Protein AF-A0A553EB15-F1 (afdb_monomer_lite)

Secondary structure (DSSP, 8-state):
--HHHHHHHTS--TT---TT--GGGS-TTS---SSHHHHTTTS---GGGG-TTSPP-------HHHHHHHHTT--SHHHHHHHHHHH---TTGGGHHHHHTTS--

Sequence (105 aa):
MMTLNRYKTKFNNPNYSYKLHNLQYQDLNYDNYYTSGGYDMIDDFNQRDFGNDFPIDRVNSYSLKQLQDGLKGARYWNQWKDNLKSKYNNPTEMYLDELFNNWQD

pLDDT: mean 76.75, std 15.8, range [42.25, 96.38]

Radius of gyration: 14.83 Å; chains: 1; bounding box: 31×41×30 Å

Structure (mmCIF, N/CA/C/O backbone):
data_AF-A0A553EB15-F1
#
_entry.id   AF-A0A553EB15-F1
#
loop_
_atom_site.group_PDB
_atom_site.id
_atom_site.type_symbol
_atom_site.label_atom_id
_atom_site.label_alt_id
_atom_site.label_comp_id
_atom_site.label_asym_id
_atom_site.label_entity_id
_atom_site.label_seq_id
_atom_site.pdbx_PDB_ins_code
_atom_site.Cartn_x
_atom_site.Cartn_y
_atom_site.Cartn_z
_atom_site.occupancy
_atom_site.B_iso_or_equiv
_atom_site.auth_seq_id
_atom_site.auth_comp_id
_atom_site.auth_asym_id
_atom_site.auth_atom_id
_atom_site.pdbx_PDB_model_num
ATOM 1 N N . MET A 1 1 ? -0.494 -14.777 -0.332 1.00 47.81 1 MET A N 1
ATOM 2 C CA . MET A 1 1 ? 0.709 -15.326 -0.939 1.00 47.81 1 MET A CA 1
ATOM 3 C C . MET A 1 1 ? 1.510 -14.146 -1.451 1.00 47.81 1 MET A C 1
ATOM 5 O O . MET A 1 1 ? 1.300 -13.709 -2.572 1.00 47.81 1 MET A O 1
ATOM 9 N N . MET A 1 2 ? 2.377 -13.595 -0.596 1.00 54.22 2 MET A N 1
ATOM 10 C CA . MET A 1 2 ? 3.346 -12.571 -1.006 1.00 54.22 2 MET A CA 1
ATOM 11 C C . MET A 1 2 ? 4.215 -13.090 -2.159 1.00 54.22 2 MET A C 1
ATOM 13 O O . MET A 1 2 ? 4.421 -14.304 -2.279 1.00 54.22 2 MET A O 1
ATOM 17 N N . THR A 1 3 ? 4.732 -12.176 -2.980 1.00 58.38 3 THR A N 1
ATOM 18 C CA . THR A 1 3 ? 5.325 -12.430 -4.303 1.00 58.38 3 THR A CA 1
ATOM 19 C C . THR A 1 3 ? 6.315 -13.599 -4.327 1.00 58.38 3 THR A C 1
ATOM 21 O O . THR A 1 3 ? 6.136 -14.528 -5.111 1.00 58.38 3 THR A O 1
ATOM 24 N N . LEU A 1 4 ? 7.287 -13.650 -3.407 1.00 61.88 4 LEU A N 1
ATOM 25 C CA . LEU A 1 4 ? 8.263 -14.751 -3.342 1.00 61.88 4 LEU A CA 1
ATOM 26 C C . LEU A 1 4 ? 7.615 -16.118 -3.071 1.00 61.88 4 LEU A C 1
ATOM 28 O O . LEU A 1 4 ? 7.962 -17.118 -3.698 1.00 61.88 4 LEU A O 1
ATOM 32 N N . ASN A 1 5 ? 6.666 -16.161 -2.134 1.00 62.31 5 ASN A N 1
ATOM 33 C CA . ASN A 1 5 ? 5.977 -17.394 -1.765 1.00 62.31 5 ASN A CA 1
ATOM 34 C C . ASN A 1 5 ? 5.107 -17.885 -2.933 1.00 62.31 5 ASN A C 1
ATOM 36 O O . ASN A 1 5 ? 5.113 -19.066 -3.251 1.00 62.31 5 ASN A O 1
ATOM 40 N N . ARG A 1 6 ? 4.448 -16.968 -3.656 1.00 59.34 6 ARG A N 1
ATOM 41 C CA . ARG A 1 6 ? 3.667 -17.288 -4.860 1.00 59.34 6 ARG A CA 1
ATOM 42 C C . ARG A 1 6 ? 4.518 -17.964 -5.939 1.00 59.34 6 ARG A C 1
ATOM 44 O O . ARG A 1 6 ? 4.081 -18.973 -6.490 1.00 59.34 6 ARG A O 1
ATOM 51 N N . TYR A 1 7 ? 5.722 -17.461 -6.213 1.00 65.56 7 TYR A N 1
ATOM 52 C CA . TYR A 1 7 ? 6.626 -18.088 -7.185 1.00 65.56 7 TYR A CA 1
ATOM 53 C C . TYR A 1 7 ? 7.071 -19.489 -6.770 1.00 65.56 7 TYR A C 1
ATOM 55 O O . TYR A 1 7 ? 7.063 -20.408 -7.591 1.00 65.56 7 TYR A O 1
ATOM 63 N N . LYS A 1 8 ? 7.374 -19.678 -5.485 1.00 71.75 8 LYS A N 1
ATOM 64 C CA . LYS A 1 8 ? 7.817 -20.977 -4.975 1.00 71.75 8 LYS A CA 1
ATOM 65 C C . LYS A 1 8 ? 6.704 -22.020 -4.934 1.00 71.75 8 LYS A C 1
ATOM 67 O O . LYS A 1 8 ? 6.964 -23.177 -5.242 1.00 71.75 8 LYS A O 1
ATOM 72 N N . THR A 1 9 ? 5.473 -21.629 -4.606 1.00 64.56 9 THR A N 1
ATOM 73 C CA . THR A 1 9 ? 4.397 -22.592 -4.322 1.00 64.56 9 THR A CA 1
ATOM 74 C C . THR A 1 9 ? 3.331 -22.700 -5.411 1.00 64.56 9 THR A C 1
ATOM 76 O O . THR A 1 9 ? 2.831 -23.792 -5.641 1.00 64.56 9 THR A O 1
ATOM 79 N N . LYS A 1 10 ? 2.930 -21.596 -6.065 1.00 63.69 10 LYS A N 1
ATOM 80 C CA . LYS A 1 10 ? 1.864 -21.608 -7.091 1.00 63.69 10 LYS A CA 1
ATOM 81 C C . LYS A 1 10 ? 2.421 -22.028 -8.447 1.00 63.69 10 LYS A C 1
ATOM 83 O O . LYS A 1 10 ? 1.765 -22.759 -9.175 1.00 63.69 10 LYS A O 1
ATOM 88 N N . PHE A 1 11 ? 3.635 -21.582 -8.760 1.00 75.00 11 PHE A N 1
ATOM 89 C CA . PHE A 1 11 ? 4.331 -21.924 -10.004 1.00 75.00 11 PHE A CA 1
ATOM 90 C C . PHE A 1 11 ? 5.343 -23.065 -9.831 1.00 75.00 11 PHE A C 1
ATOM 92 O O . PHE A 1 11 ? 6.093 -23.362 -10.754 1.00 75.00 11 PHE A O 1
ATOM 99 N N . ASN A 1 12 ? 5.357 -23.698 -8.650 1.00 79.38 12 ASN A N 1
ATOM 100 C CA . ASN A 1 12 ? 6.195 -24.846 -8.302 1.00 79.38 12 ASN A CA 1
ATOM 101 C C . ASN A 1 12 ? 7.683 -24.666 -8.661 1.00 79.38 12 ASN A C 1
ATOM 103 O O . ASN A 1 12 ? 8.341 -25.597 -9.121 1.00 79.38 12 ASN A O 1
ATOM 107 N N . ASN A 1 13 ? 8.208 -23.451 -8.467 1.00 77.44 13 ASN A N 1
ATOM 108 C CA . ASN A 1 13 ? 9.606 -23.122 -8.719 1.00 77.44 13 ASN A CA 1
ATOM 109 C C . ASN A 1 13 ? 10.334 -22.863 -7.386 1.00 77.44 13 ASN A C 1
ATOM 111 O O . ASN A 1 13 ? 10.516 -21.706 -6.994 1.00 77.44 13 ASN A O 1
ATOM 115 N N . PRO A 1 14 ? 10.743 -23.917 -6.655 1.00 76.50 14 PRO A N 1
ATOM 116 C CA . PRO A 1 14 ? 11.337 -23.781 -5.322 1.00 76.50 14 PRO A CA 1
ATOM 117 C C . PRO A 1 14 ? 12.655 -22.991 -5.328 1.00 76.50 14 PRO A C 1
ATOM 119 O O . PRO A 1 14 ? 12.98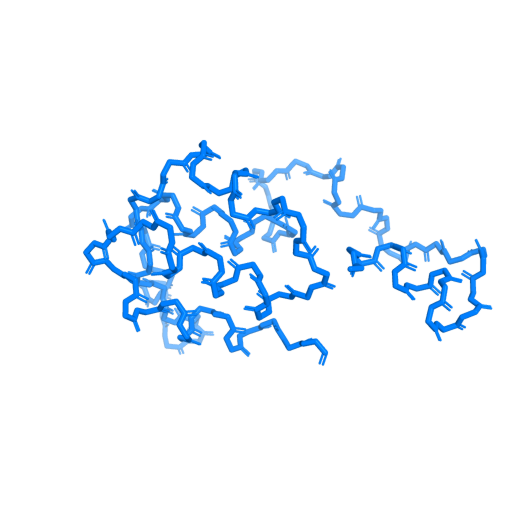8 -22.342 -4.334 1.00 76.50 14 PRO A O 1
ATOM 122 N N . ASN A 1 15 ? 13.349 -22.979 -6.470 1.00 78.00 15 ASN A N 1
ATOM 123 C CA . ASN A 1 15 ? 14.621 -22.289 -6.681 1.00 78.00 15 ASN A CA 1
ATOM 124 C C . ASN A 1 15 ? 14.448 -20.904 -7.322 1.00 78.00 15 ASN A C 1
ATOM 126 O O . ASN A 1 15 ? 15.418 -20.341 -7.828 1.00 78.00 15 ASN A O 1
ATOM 130 N N . TYR A 1 16 ? 13.227 -20.355 -7.327 1.00 70.94 16 TYR A N 1
ATOM 131 C CA . TYR A 1 16 ? 12.975 -19.035 -7.890 1.00 70.94 16 TYR A CA 1
ATOM 132 C C . TYR A 1 16 ? 13.905 -17.988 -7.263 1.00 70.94 16 TYR A C 1
ATOM 134 O O . TYR A 1 16 ? 13.910 -17.775 -6.046 1.00 70.94 16 TYR A O 1
ATOM 142 N N . SER A 1 17 ? 14.663 -17.333 -8.136 1.00 68.56 17 SER A N 1
ATOM 143 C CA . SER A 1 17 ? 15.572 -16.235 -7.845 1.00 68.56 17 SER A CA 1
ATOM 144 C C . SER A 1 17 ? 15.191 -15.057 -8.735 1.00 68.56 17 SER A C 1
ATOM 146 O O . SER A 1 17 ? 14.856 -15.235 -9.908 1.00 68.56 17 SER A O 1
ATOM 148 N N . TYR A 1 18 ? 15.202 -13.852 -8.175 1.00 63.56 18 TYR A N 1
ATOM 149 C CA . TYR A 1 18 ? 14.843 -12.649 -8.915 1.00 63.56 18 TYR A CA 1
ATOM 150 C C . TYR A 1 18 ? 15.927 -12.295 -9.935 1.00 63.56 18 TYR A C 1
ATOM 152 O O . TYR A 1 18 ? 17.108 -12.214 -9.601 1.00 63.56 18 TYR A O 1
ATOM 160 N N . LYS A 1 19 ? 15.506 -12.022 -11.173 1.00 63.00 19 LYS A N 1
ATOM 161 C CA . LYS A 1 19 ? 16.394 -11.731 -12.310 1.00 63.00 19 LYS A CA 1
ATOM 162 C C . LYS A 1 19 ? 17.234 -10.453 -12.130 1.00 63.00 19 LYS A C 1
ATOM 164 O O . LYS A 1 19 ? 18.318 -10.370 -12.691 1.00 63.00 19 LYS A O 1
ATOM 169 N N . LEU A 1 20 ? 16.743 -9.494 -11.340 1.00 59.59 20 LEU A N 1
ATOM 170 C CA . LEU A 1 20 ? 17.369 -8.190 -11.060 1.00 59.59 20 LEU A CA 1
ATOM 171 C C . LEU A 1 20 ? 17.578 -7.954 -9.549 1.00 59.59 20 LEU A C 1
ATOM 173 O O . LEU A 1 20 ? 17.551 -6.820 -9.090 1.00 59.59 20 LEU A O 1
ATOM 177 N N . HIS A 1 21 ? 17.783 -9.033 -8.779 1.00 63.06 21 HIS A N 1
ATOM 178 C CA . HIS A 1 21 ? 17.845 -9.045 -7.304 1.00 63.06 21 HIS A CA 1
ATOM 179 C C . HIS A 1 21 ? 16.479 -8.904 -6.615 1.00 63.06 21 HIS A C 1
ATOM 181 O O . HIS A 1 21 ? 15.468 -8.570 -7.231 1.00 63.06 21 HIS A O 1
ATOM 187 N N . ASN A 1 22 ? 16.418 -9.265 -5.327 1.00 57.00 22 ASN A N 1
ATOM 188 C CA . ASN A 1 22 ? 15.199 -9.094 -4.544 1.00 57.00 22 ASN A CA 1
ATOM 189 C C . ASN A 1 22 ? 15.025 -7.604 -4.239 1.00 57.00 22 ASN A C 1
ATOM 191 O O . ASN A 1 22 ? 15.706 -7.071 -3.367 1.00 57.00 22 ASN A O 1
ATOM 195 N N . LEU A 1 23 ? 14.101 -6.960 -4.948 1.00 56.50 23 LEU A N 1
ATOM 196 C CA . LEU A 1 23 ? 13.824 -5.529 -4.819 1.00 56.50 23 LEU A CA 1
ATOM 197 C C . LEU A 1 23 ? 13.318 -5.135 -3.417 1.00 56.50 23 LEU A C 1
ATOM 199 O O . LEU A 1 23 ? 13.348 -3.966 -3.071 1.00 56.50 23 LEU A O 1
ATOM 203 N N . GLN A 1 24 ? 12.947 -6.104 -2.568 1.00 50.28 24 GLN A N 1
ATOM 204 C CA . GLN A 1 24 ? 12.693 -5.880 -1.135 1.00 50.28 24 GLN A CA 1
ATOM 205 C C . GLN A 1 24 ? 13.939 -5.453 -0.335 1.00 50.28 24 GLN A C 1
ATOM 207 O O . GLN A 1 24 ? 13.799 -5.061 0.819 1.00 50.28 24 GLN A O 1
ATOM 212 N N . TYR A 1 25 ? 15.145 -5.590 -0.894 1.00 48.09 25 TYR A N 1
ATOM 213 C CA . TYR A 1 25 ? 16.412 -5.224 -0.246 1.00 48.09 25 TYR A CA 1
ATOM 214 C C . TYR A 1 25 ? 17.091 -4.006 -0.887 1.00 48.09 25 TYR A C 1
ATOM 216 O O . TYR A 1 25 ? 18.252 -3.742 -0.584 1.00 48.09 25 TYR A O 1
ATOM 224 N N . GLN A 1 26 ? 16.416 -3.304 -1.801 1.00 52.94 26 GLN A N 1
ATOM 225 C CA . GLN A 1 26 ? 16.959 -2.101 -2.428 1.00 52.94 26 GLN A CA 1
ATOM 226 C C . GLN A 1 26 ? 16.479 -0.843 -1.704 1.00 52.94 26 GLN A C 1
ATOM 228 O O . GLN A 1 26 ? 15.351 -0.788 -1.219 1.00 52.94 26 GLN A O 1
ATOM 233 N N . ASP A 1 27 ? 17.370 0.145 -1.614 1.00 47.09 27 ASP A N 1
ATOM 234 C CA . ASP A 1 27 ? 17.087 1.445 -1.011 1.00 47.09 27 ASP A CA 1
ATOM 235 C C . ASP A 1 27 ? 16.179 2.272 -1.933 1.00 47.09 27 ASP A C 1
ATOM 237 O O . ASP A 1 27 ? 16.427 2.372 -3.135 1.00 47.09 27 ASP A O 1
ATOM 241 N N . LEU A 1 28 ? 15.149 2.898 -1.364 1.00 54.06 28 LEU A N 1
ATOM 242 C CA . LEU A 1 28 ? 14.094 3.605 -2.112 1.00 54.06 28 LEU A CA 1
ATOM 243 C C . LEU A 1 28 ? 14.533 4.953 -2.694 1.00 54.06 28 LEU A C 1
ATOM 245 O O . LEU A 1 28 ? 13.795 5.575 -3.448 1.00 54.06 28 LEU A O 1
ATOM 249 N N . ASN A 1 29 ? 15.737 5.409 -2.353 1.00 50.44 29 ASN A N 1
ATOM 250 C CA . ASN A 1 29 ? 16.220 6.745 -2.696 1.00 50.44 29 ASN A CA 1
ATOM 251 C C . ASN A 1 29 ? 16.510 6.954 -4.192 1.00 50.44 29 ASN A C 1
ATOM 253 O O . ASN A 1 29 ? 16.717 8.096 -4.595 1.00 50.44 29 ASN A O 1
ATOM 257 N N . TYR A 1 30 ? 16.565 5.889 -5.000 1.00 49.47 30 TYR A N 1
ATOM 258 C CA . TYR A 1 30 ? 16.971 5.991 -6.407 1.00 49.47 30 TYR A CA 1
ATOM 259 C C . TYR A 1 30 ? 16.085 5.238 -7.402 1.00 49.47 30 TYR A C 1
ATOM 261 O O . TYR A 1 30 ? 16.225 5.494 -8.592 1.00 49.47 30 TYR A O 1
ATOM 269 N N . ASP A 1 31 ? 15.170 4.368 -6.960 1.00 48.56 31 ASP A N 1
ATOM 270 C CA . ASP A 1 31 ? 14.305 3.610 -7.867 1.00 48.56 31 ASP A CA 1
ATOM 271 C C . ASP A 1 31 ? 12.963 3.198 -7.229 1.00 48.56 31 ASP A C 1
ATOM 273 O O . ASP A 1 31 ? 12.872 2.846 -6.051 1.00 48.56 31 ASP A O 1
ATOM 277 N N . ASN A 1 32 ? 11.912 3.209 -8.053 1.00 46.44 32 ASN A N 1
ATOM 278 C CA . ASN A 1 32 ? 10.503 3.072 -7.677 1.00 46.44 32 ASN A CA 1
ATOM 279 C C . ASN A 1 32 ? 10.075 1.594 -7.511 1.00 46.44 32 ASN A C 1
ATOM 281 O O . ASN A 1 32 ? 9.289 1.072 -8.307 1.00 46.44 32 ASN A O 1
ATOM 285 N N . TYR A 1 33 ? 10.632 0.869 -6.529 1.00 47.28 33 TYR A N 1
ATOM 286 C CA . TYR A 1 33 ? 10.376 -0.573 -6.382 1.00 47.28 33 TYR A CA 1
ATOM 287 C C . TYR A 1 33 ? 9.810 -1.026 -5.026 1.00 47.28 33 TYR A C 1
ATOM 289 O O . TYR A 1 33 ? 10.215 -0.605 -3.952 1.00 47.28 33 TYR A O 1
ATOM 297 N N . TYR A 1 34 ? 8.887 -1.990 -5.132 1.00 42.25 34 TYR A N 1
ATOM 298 C CA . TYR A 1 34 ? 8.255 -2.859 -4.123 1.00 42.25 34 TYR A CA 1
ATOM 299 C C . TYR A 1 34 ? 7.496 -2.218 -2.945 1.00 42.25 34 TYR A C 1
ATOM 301 O O . TYR A 1 34 ? 6.661 -2.902 -2.353 1.00 42.25 34 TYR A O 1
ATOM 309 N N . THR A 1 35 ? 7.679 -0.938 -2.634 1.00 52.69 35 THR A N 1
ATOM 310 C CA . THR A 1 35 ? 6.904 -0.263 -1.577 1.00 52.69 35 THR A CA 1
ATOM 311 C C . THR A 1 35 ? 5.937 0.797 -2.061 1.00 52.69 35 THR A C 1
ATOM 313 O O . THR A 1 35 ? 5.149 1.199 -1.215 1.00 52.69 35 THR A O 1
ATOM 316 N N . SER A 1 36 ? 5.915 1.192 -3.344 1.00 61.41 36 SER A N 1
ATOM 317 C CA . SER A 1 36 ? 5.031 2.272 -3.825 1.00 61.41 36 SER A CA 1
ATOM 318 C C . SER A 1 36 ? 3.596 2.082 -3.344 1.00 61.41 36 SER A C 1
ATOM 320 O O . SER A 1 36 ? 3.163 2.838 -2.500 1.00 61.41 36 SER A O 1
ATOM 322 N N . GLY A 1 37 ? 2.933 0.957 -3.624 1.00 71.44 37 GLY A N 1
ATOM 323 C CA . GLY A 1 37 ? 1.546 0.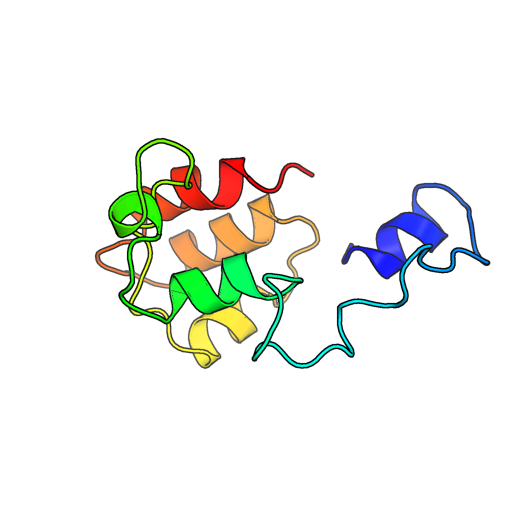774 -3.169 1.00 71.44 37 GLY A CA 1
ATOM 324 C C . GLY A 1 37 ? 1.309 0.923 -1.655 1.00 71.44 37 GLY A C 1
ATOM 325 O O . GLY A 1 37 ? 0.223 1.306 -1.256 1.00 71.44 37 GLY A O 1
ATOM 326 N N . GLY A 1 38 ? 2.289 0.638 -0.788 1.00 80.62 38 GLY A N 1
ATOM 327 C CA . GLY A 1 38 ? 2.184 0.922 0.650 1.00 80.62 38 GLY A CA 1
ATOM 328 C C . GLY A 1 38 ? 2.609 2.341 1.041 1.00 80.62 38 GLY A C 1
ATOM 329 O O . GLY A 1 38 ? 2.076 2.882 1.999 1.00 80.62 38 GLY A O 1
ATOM 330 N N . TYR A 1 39 ? 3.577 2.905 0.327 1.00 80.56 39 TYR A N 1
ATOM 331 C CA . TYR A 1 39 ? 4.147 4.235 0.520 1.00 80.56 39 TYR A CA 1
ATOM 332 C C . TYR A 1 39 ? 3.215 5.331 -0.014 1.00 80.56 39 TYR A C 1
ATOM 334 O O . TYR A 1 39 ? 2.886 6.229 0.751 1.00 80.56 39 TYR A O 1
ATOM 342 N N . ASP A 1 40 ? 2.683 5.144 -1.222 1.00 79.69 40 ASP A N 1
ATOM 343 C CA . ASP A 1 40 ? 1.601 5.894 -1.868 1.00 79.69 40 ASP A CA 1
ATOM 344 C C . ASP A 1 40 ? 0.399 6.021 -0.911 1.00 79.69 40 ASP A C 1
ATOM 346 O O . ASP A 1 40 ? -0.205 7.067 -0.761 1.00 79.69 40 ASP A O 1
ATOM 350 N N . MET A 1 41 ? 0.075 4.976 -0.134 1.00 89.81 41 MET A N 1
ATOM 351 C CA . MET A 1 41 ? -1.007 5.065 0.862 1.00 89.81 41 MET A CA 1
ATOM 352 C C . MET A 1 41 ? -0.685 5.947 2.085 1.00 89.81 41 MET A C 1
ATOM 354 O O . MET A 1 41 ? -1.602 6.286 2.839 1.00 89.81 41 MET A O 1
ATOM 358 N N . ILE A 1 42 ? 0.585 6.269 2.336 1.00 90.25 42 ILE A N 1
ATOM 359 C CA . ILE A 1 42 ? 1.058 7.051 3.490 1.00 90.25 42 ILE A CA 1
ATOM 360 C C . ILE A 1 42 ? 1.311 8.506 3.096 1.00 90.25 42 ILE A C 1
ATOM 362 O O . ILE A 1 42 ? 0.896 9.397 3.842 1.00 90.25 42 ILE A O 1
ATOM 366 N N . ASP A 1 43 ? 2.037 8.733 2.001 1.00 84.75 43 ASP A N 1
ATOM 367 C CA . ASP A 1 43 ? 2.395 10.073 1.540 1.00 84.75 43 ASP A CA 1
ATOM 368 C C . ASP A 1 43 ? 1.191 10.810 0.934 1.00 84.75 43 ASP A C 1
ATOM 370 O O . ASP A 1 43 ? 0.104 10.252 0.827 1.00 84.75 43 ASP A O 1
ATOM 374 N N . ASP A 1 44 ? 1.347 12.099 0.641 1.00 87.19 44 ASP A N 1
ATOM 375 C CA . ASP A 1 44 ? 0.318 12.949 0.038 1.00 87.19 44 ASP A CA 1
ATOM 376 C C . ASP A 1 44 ? 0.667 13.380 -1.395 1.00 87.19 44 ASP A C 1
ATOM 378 O O . ASP A 1 44 ? 0.109 14.356 -1.908 1.00 87.19 44 ASP A O 1
ATOM 382 N N . PHE A 1 45 ? 1.582 12.661 -2.051 1.00 83.50 45 PHE A N 1
ATOM 383 C CA . PHE A 1 45 ? 2.130 13.054 -3.336 1.00 83.50 45 PHE A CA 1
ATOM 384 C C . PHE A 1 45 ? 1.445 12.332 -4.498 1.00 83.50 45 PHE A C 1
ATOM 386 O O . PHE A 1 45 ? 1.603 11.136 -4.718 1.00 83.50 45 PHE A O 1
ATOM 393 N N . ASN A 1 46 ? 0.741 13.093 -5.335 1.00 83.44 46 ASN A N 1
ATOM 394 C CA . ASN A 1 46 ? 0.142 12.539 -6.539 1.00 83.44 46 ASN A CA 1
ATOM 395 C C . ASN A 1 46 ? 1.171 12.447 -7.674 1.00 83.44 46 ASN A C 1
ATOM 397 O O . ASN A 1 46 ? 1.535 13.455 -8.280 1.00 83.44 46 ASN A O 1
ATOM 401 N N . GLN A 1 47 ? 1.567 11.230 -8.052 1.00 72.44 47 GLN A N 1
ATOM 402 C CA . GLN A 1 47 ? 2.529 10.996 -9.140 1.00 72.44 47 GLN A CA 1
ATOM 403 C C . GLN A 1 47 ? 2.121 11.626 -10.485 1.00 72.44 47 GLN A C 1
ATOM 405 O O . GLN A 1 47 ? 2.989 11.952 -11.299 1.00 72.44 47 GLN A O 1
ATOM 410 N N . ARG A 1 48 ? 0.819 11.874 -10.706 1.00 77.88 48 ARG A N 1
ATOM 411 C CA . ARG A 1 48 ? 0.283 12.604 -11.870 1.00 77.88 48 ARG A CA 1
ATOM 412 C C . ARG A 1 48 ? 0.906 13.991 -12.049 1.00 77.88 48 ARG A C 1
ATOM 414 O O . ARG A 1 48 ? 0.945 14.476 -13.180 1.00 77.88 48 ARG A O 1
ATOM 421 N N . ASP A 1 49 ? 1.413 14.605 -10.984 1.00 78.00 49 ASP A N 1
ATOM 422 C CA . ASP A 1 49 ? 2.032 15.932 -11.024 1.00 78.00 49 ASP A CA 1
ATOM 423 C C . ASP A 1 49 ? 3.329 15.957 -11.857 1.00 78.00 49 ASP A C 1
ATOM 425 O O . ASP A 1 49 ? 3.728 17.014 -12.347 1.00 78.00 49 ASP A O 1
ATOM 429 N N . PHE A 1 50 ? 3.951 14.796 -12.112 1.00 72.81 50 PHE A N 1
ATOM 430 C CA . PHE A 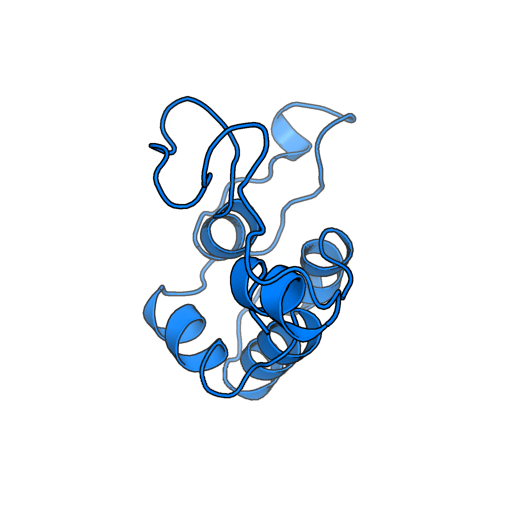1 50 ? 5.089 14.670 -13.030 1.00 72.81 50 PHE A CA 1
ATOM 431 C C . PHE A 1 50 ? 4.695 14.549 -14.514 1.00 72.81 50 PHE A C 1
ATOM 433 O O . PHE A 1 50 ? 5.559 14.669 -15.384 1.00 72.81 50 PHE A O 1
ATOM 440 N N . GLY A 1 51 ? 3.411 14.338 -14.834 1.00 65.56 51 GLY A N 1
ATOM 441 C CA . GLY A 1 51 ? 2.904 14.331 -16.208 1.00 65.56 51 GLY A CA 1
ATOM 442 C C . GLY A 1 51 ? 1.847 13.265 -16.518 1.00 65.56 51 GLY A C 1
ATOM 443 O O . GLY A 1 51 ? 1.481 12.417 -15.700 1.00 65.56 51 GLY A O 1
ATOM 444 N N . ASN A 1 52 ? 1.355 13.288 -17.760 1.00 73.88 52 ASN A N 1
ATOM 445 C CA . ASN A 1 52 ? 0.283 12.395 -18.224 1.00 73.88 52 ASN A CA 1
ATOM 446 C C . ASN A 1 52 ? 0.698 10.914 -18.332 1.00 73.88 52 ASN A C 1
ATOM 448 O O . ASN A 1 52 ? -0.169 10.039 -18.342 1.00 73.88 52 ASN A O 1
ATOM 452 N N . ASP A 1 53 ? 1.996 10.624 -18.321 1.00 70.31 53 ASP A N 1
ATOM 453 C CA . ASP A 1 53 ? 2.517 9.255 -18.419 1.00 70.31 53 ASP A CA 1
ATOM 454 C C . ASP A 1 53 ? 2.629 8.539 -17.057 1.00 70.31 53 ASP A C 1
ATOM 456 O O . ASP A 1 53 ? 2.881 7.337 -17.009 1.00 70.31 53 ASP A O 1
ATOM 460 N N . PHE A 1 54 ? 2.410 9.250 -15.946 1.00 65.19 54 PHE A N 1
ATOM 461 C CA . PHE A 1 54 ? 2.481 8.711 -14.581 1.00 65.19 54 PHE A CA 1
ATOM 462 C C . PHE A 1 54 ? 1.104 8.209 -14.097 1.00 65.19 54 PHE A C 1
ATOM 464 O O . PHE A 1 54 ? 0.083 8.553 -14.691 1.00 65.19 54 PHE A O 1
ATOM 471 N N . PRO A 1 55 ? 0.998 7.355 -13.067 1.00 69.25 55 PRO A N 1
ATOM 472 C CA . PRO A 1 55 ? -0.303 6.956 -12.528 1.00 69.25 55 PRO A CA 1
ATOM 473 C C . PRO A 1 55 ? -0.990 8.113 -11.781 1.00 69.25 55 PRO A C 1
ATOM 475 O O . PRO A 1 55 ? -0.348 9.067 -11.350 1.00 69.25 55 PRO A O 1
ATOM 478 N N . ILE A 1 56 ? -2.321 8.040 -11.653 1.00 74.62 56 ILE A N 1
ATOM 479 C CA . ILE A 1 56 ? -3.057 8.897 -10.714 1.00 74.62 56 ILE A CA 1
ATOM 480 C C . ILE A 1 56 ? -2.907 8.264 -9.336 1.00 74.62 56 ILE A C 1
ATOM 482 O O . ILE A 1 56 ? -3.354 7.134 -9.146 1.00 74.62 56 ILE A O 1
ATOM 486 N N . ASP A 1 57 ? -2.301 8.998 -8.411 1.00 80.75 57 ASP A N 1
ATOM 487 C CA . ASP A 1 57 ? -2.099 8.565 -7.037 1.00 80.75 57 ASP A CA 1
ATOM 488 C C . ASP A 1 57 ? -2.812 9.523 -6.081 1.00 80.75 57 ASP A C 1
ATOM 490 O O . ASP A 1 57 ? -2.527 10.718 -6.014 1.00 80.75 57 ASP A O 1
ATOM 494 N N . ARG A 1 58 ? -3.866 9.023 -5.440 1.00 89.38 58 ARG A N 1
ATOM 495 C CA . ARG A 1 58 ? -4.805 9.832 -4.643 1.00 89.38 58 ARG A CA 1
ATOM 496 C C . ARG A 1 58 ? -5.121 9.214 -3.295 1.00 89.38 58 ARG A C 1
ATOM 498 O O . ARG A 1 58 ? -5.925 9.773 -2.547 1.00 89.38 58 ARG A O 1
ATOM 505 N N . VAL A 1 59 ? -4.555 8.046 -3.012 1.00 91.88 59 VAL A N 1
ATOM 506 C CA . VAL A 1 59 ? -4.673 7.449 -1.687 1.00 91.88 59 VAL A CA 1
ATOM 507 C C . VAL A 1 59 ? -3.630 8.124 -0.813 1.00 91.88 59 VAL A C 1
ATOM 509 O O . VAL A 1 59 ? -2.555 8.415 -1.293 1.00 91.88 59 VAL A O 1
ATOM 512 N N . ASN A 1 60 ? -3.963 8.434 0.434 1.00 92.56 60 ASN A N 1
ATOM 513 C CA . ASN A 1 60 ? -3.008 8.991 1.386 1.00 92.56 60 ASN A CA 1
ATOM 514 C C . ASN A 1 60 ? -3.492 8.786 2.827 1.00 92.56 60 ASN A C 1
ATOM 516 O O . ASN A 1 60 ? -4.574 8.244 3.090 1.00 92.56 60 ASN A O 1
ATOM 520 N N . SER A 1 61 ? -2.703 9.274 3.785 1.00 94.38 61 SER A N 1
ATOM 521 C CA . SER A 1 61 ? -3.083 9.382 5.200 1.00 94.38 61 SER A CA 1
ATOM 522 C C . SER A 1 61 ? -3.318 8.049 5.925 1.00 94.38 61 SER A C 1
ATOM 524 O O . SER A 1 61 ? -3.823 8.043 7.052 1.00 94.38 61 SER A O 1
ATOM 526 N N . TYR A 1 62 ? -2.951 6.905 5.339 1.00 94.69 62 TYR A N 1
ATOM 527 C CA . TYR A 1 62 ? -2.851 5.673 6.114 1.00 94.69 62 TYR A CA 1
ATOM 528 C C . TYR A 1 62 ? -1.606 5.721 6.993 1.00 94.69 62 TYR A C 1
ATOM 530 O O . TYR A 1 62 ? -0.508 6.058 6.569 1.00 94.69 62 TYR A O 1
ATOM 538 N N . SER A 1 63 ? -1.759 5.312 8.244 1.00 93.25 63 SER A N 1
ATOM 539 C CA . SER A 1 63 ? -0.620 5.053 9.115 1.00 93.25 63 SER A CA 1
ATOM 540 C C . SER A 1 63 ? 0.003 3.693 8.805 1.00 93.25 63 SER A C 1
ATOM 542 O O . SER A 1 63 ? -0.690 2.721 8.483 1.00 93.25 63 SER A O 1
ATOM 544 N N . LEU A 1 64 ? 1.310 3.570 9.047 1.00 87.88 64 LEU A N 1
ATOM 545 C CA . LEU A 1 64 ? 2.025 2.293 8.957 1.00 87.88 64 LEU A CA 1
ATOM 546 C C . LEU A 1 64 ? 1.345 1.182 9.780 1.00 87.88 64 LEU A C 1
ATOM 548 O O . LEU A 1 64 ? 1.311 0.020 9.375 1.00 87.88 64 LEU A O 1
ATOM 552 N N . LYS A 1 65 ? 0.750 1.545 10.923 1.00 91.00 65 LYS A N 1
ATOM 553 C CA . LYS A 1 65 ? 0.016 0.616 11.786 1.00 91.00 65 LYS A CA 1
ATOM 554 C C . LYS A 1 65 ? -1.245 0.068 11.112 1.00 91.00 65 LYS A C 1
ATOM 556 O O . LYS A 1 65 ? -1.479 -1.139 11.171 1.00 91.00 65 LYS A O 1
ATOM 561 N N . GLN A 1 66 ? -2.025 0.925 10.452 1.00 94.50 66 GLN A N 1
ATOM 562 C CA . GLN A 1 66 ? -3.209 0.510 9.693 1.00 94.50 66 GLN A CA 1
ATOM 563 C C . GLN A 1 66 ? -2.824 -0.417 8.539 1.00 94.50 66 GLN A C 1
ATOM 565 O O . GLN A 1 66 ? -3.436 -1.471 8.366 1.00 94.50 66 GLN A O 1
ATOM 570 N N . LEU A 1 67 ? -1.753 -0.085 7.814 1.00 92.69 67 LEU A N 1
ATOM 571 C CA . LEU A 1 67 ? -1.232 -0.924 6.735 1.00 92.69 67 LEU A CA 1
ATOM 572 C C . LEU A 1 67 ? -0.802 -2.308 7.239 1.00 92.69 67 LEU A C 1
ATOM 574 O O . LEU A 1 67 ? -1.233 -3.329 6.694 1.00 92.69 67 LEU A O 1
ATOM 578 N N . GLN A 1 68 ? -0.033 -2.359 8.330 1.00 89.81 68 GLN A N 1
ATOM 579 C CA . GLN A 1 68 ? 0.406 -3.605 8.965 1.00 89.81 68 GLN A CA 1
ATOM 580 C C . GLN A 1 68 ? -0.774 -4.471 9.438 1.00 89.81 68 GLN A C 1
ATOM 582 O O . GLN A 1 68 ? -0.773 -5.690 9.251 1.00 89.81 68 GLN A O 1
ATOM 587 N N . ASP A 1 69 ? -1.783 -3.875 10.071 1.00 91.94 69 ASP A N 1
ATOM 588 C CA . ASP A 1 69 ? -2.954 -4.607 10.560 1.00 91.94 69 ASP A CA 1
ATOM 589 C C . ASP A 1 69 ? -3.900 -5.034 9.422 1.00 91.94 69 ASP A C 1
ATOM 591 O O . ASP A 1 69 ? -4.562 -6.075 9.525 1.00 91.94 69 ASP A O 1
ATOM 595 N N . GLY A 1 70 ? -3.923 -4.288 8.315 1.00 92.94 70 GLY A N 1
ATOM 596 C CA . GLY A 1 70 ? -4.580 -4.674 7.068 1.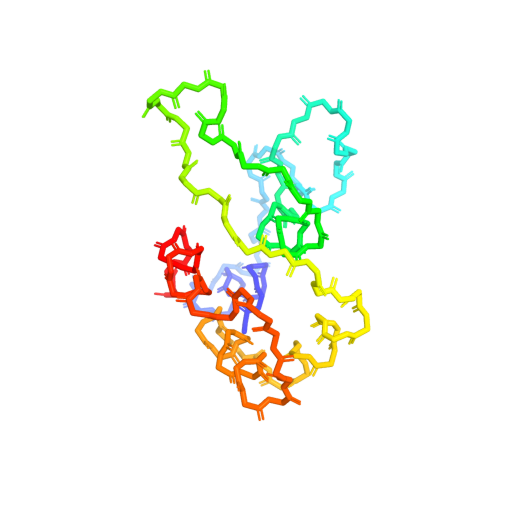00 92.94 70 GLY A CA 1
ATOM 597 C C . GLY A 1 70 ? -3.944 -5.911 6.427 1.00 92.94 70 GLY A C 1
ATOM 598 O O . GLY A 1 70 ? -4.654 -6.761 5.893 1.00 92.94 70 GLY A O 1
ATOM 599 N N . LEU A 1 71 ? -2.621 -6.074 6.531 1.00 90.62 71 LEU A N 1
ATOM 600 C CA . LEU A 1 71 ? -1.903 -7.226 5.967 1.00 90.62 71 LEU A CA 1
ATOM 601 C C . LEU A 1 71 ? -2.191 -8.545 6.698 1.00 90.62 71 LEU A C 1
ATOM 603 O O . LEU A 1 71 ? -2.043 -9.626 6.122 1.00 90.62 71 LEU A O 1
ATOM 607 N N . LYS A 1 72 ? -2.605 -8.494 7.969 1.00 88.88 72 LYS A N 1
ATOM 608 C CA . LYS A 1 72 ? -2.866 -9.700 8.768 1.00 88.88 72 LYS A CA 1
ATOM 609 C C . LYS A 1 72 ? -3.969 -10.548 8.134 1.00 88.88 72 LYS A C 1
ATOM 611 O O . LYS A 1 72 ? -5.115 -10.121 8.028 1.00 88.88 72 LYS A O 1
ATOM 616 N N . GLY A 1 73 ? -3.614 -11.775 7.754 1.00 87.69 73 GLY A N 1
ATOM 617 C CA . GLY A 1 73 ? -4.527 -12.744 7.141 1.00 87.69 73 GLY A CA 1
ATOM 618 C C . GLY A 1 73 ? -4.746 -12.562 5.635 1.00 87.69 73 GLY A C 1
ATOM 619 O O . GLY A 1 73 ? -5.297 -13.467 5.009 1.00 87.69 73 GLY A O 1
ATOM 620 N N . ALA A 1 74 ? -4.275 -11.464 5.033 1.00 89.25 74 ALA A N 1
ATOM 621 C CA . ALA A 1 74 ? -4.400 -11.235 3.598 1.00 89.25 74 ALA A CA 1
ATOM 622 C C . ALA A 1 74 ? -3.520 -12.218 2.807 1.00 89.25 74 ALA A C 1
ATOM 624 O O . ALA A 1 74 ? -2.312 -12.353 3.030 1.00 89.25 74 ALA A O 1
ATOM 625 N N . ARG A 1 75 ? -4.127 -12.925 1.851 1.00 85.06 75 ARG A N 1
ATOM 626 C CA . ARG A 1 75 ? -3.431 -13.809 0.907 1.00 85.06 75 ARG A CA 1
ATOM 627 C C . ARG A 1 75 ? -3.330 -13.207 -0.494 1.00 85.06 75 ARG A C 1
ATOM 629 O O . ARG A 1 75 ? -2.634 -13.787 -1.320 1.00 85.06 75 ARG A O 1
ATOM 636 N N . TYR A 1 76 ? -3.964 -12.083 -0.757 1.00 83.31 76 TYR A N 1
ATOM 637 C CA . TYR A 1 76 ? -4.071 -11.482 -2.081 1.00 83.31 76 TYR A CA 1
ATOM 638 C C . TYR A 1 76 ? -4.052 -9.959 -1.915 1.00 83.31 76 TYR A C 1
ATOM 640 O O . TYR A 1 76 ? -4.444 -9.474 -0.848 1.00 83.31 76 TYR A O 1
ATOM 648 N N . TRP A 1 77 ? -3.602 -9.216 -2.924 1.00 85.12 77 TRP A N 1
ATOM 649 C CA . TRP A 1 77 ? -3.628 -7.750 -2.911 1.00 85.12 77 TRP A CA 1
ATOM 650 C C . TRP A 1 77 ? -5.047 -7.234 -2.699 1.00 85.12 77 TRP A C 1
ATOM 652 O O . TRP A 1 77 ? -5.275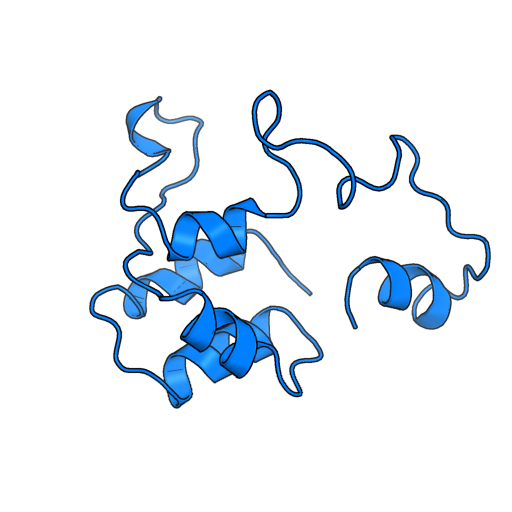 -6.408 -1.816 1.00 85.12 77 TRP A O 1
ATOM 662 N N . ASN A 1 78 ? -6.022 -7.833 -3.386 1.00 88.56 78 ASN A N 1
ATOM 663 C CA . ASN A 1 78 ? -7.430 -7.498 -3.180 1.00 88.56 78 ASN A CA 1
ATOM 664 C C . ASN A 1 78 ? -7.889 -7.748 -1.737 1.00 88.56 78 ASN A C 1
ATOM 666 O O . ASN A 1 78 ? -8.607 -6.933 -1.176 1.00 88.56 78 ASN A O 1
ATOM 670 N N . GLN A 1 79 ? -7.403 -8.803 -1.078 1.00 91.56 79 GLN A N 1
ATOM 671 C CA . GLN A 1 79 ? -7.734 -9.032 0.333 1.00 91.56 79 GLN A CA 1
ATOM 672 C C . GLN A 1 79 ? -7.086 -8.012 1.273 1.00 91.56 79 GLN A C 1
ATOM 674 O O . GLN A 1 79 ? -7.666 -7.689 2.305 1.00 91.56 79 GLN A O 1
ATOM 679 N N . TRP A 1 80 ? -5.889 -7.509 0.955 1.00 92.00 80 TRP A N 1
ATOM 680 C CA . TRP A 1 80 ? -5.289 -6.431 1.742 1.00 92.00 80 TRP A CA 1
ATOM 681 C C . TRP A 1 80 ? -6.102 -5.143 1.609 1.00 92.00 80 TRP A C 1
ATOM 683 O O . TRP A 1 80 ? -6.454 -4.545 2.625 1.00 92.00 80 TRP A O 1
ATOM 693 N N . LYS A 1 81 ? -6.482 -4.784 0.379 1.00 93.00 81 LYS A N 1
ATOM 694 C CA . LYS A 1 81 ? -7.393 -3.674 0.087 1.00 93.00 81 LYS A CA 1
ATOM 695 C C . LYS A 1 81 ? -8.706 -3.795 0.860 1.00 93.00 81 LYS A C 1
ATOM 697 O O . LYS A 1 81 ? -9.090 -2.871 1.572 1.00 93.00 81 LYS A O 1
ATOM 702 N N . ASP A 1 82 ? -9.364 -4.948 0.777 1.00 95.00 82 ASP A N 1
ATOM 703 C CA . ASP A 1 82 ? -10.643 -5.192 1.449 1.00 95.00 82 ASP A CA 1
ATOM 704 C C . ASP A 1 82 ? -10.499 -5.119 2.979 1.00 95.00 82 ASP A C 1
ATOM 706 O O . ASP A 1 82 ? -11.373 -4.598 3.676 1.00 95.00 82 ASP A O 1
ATOM 710 N N . ASN A 1 83 ? -9.365 -5.572 3.523 1.00 95.69 83 ASN A N 1
ATOM 711 C CA . ASN A 1 83 ? -9.056 -5.421 4.943 1.00 95.69 83 ASN A CA 1
AT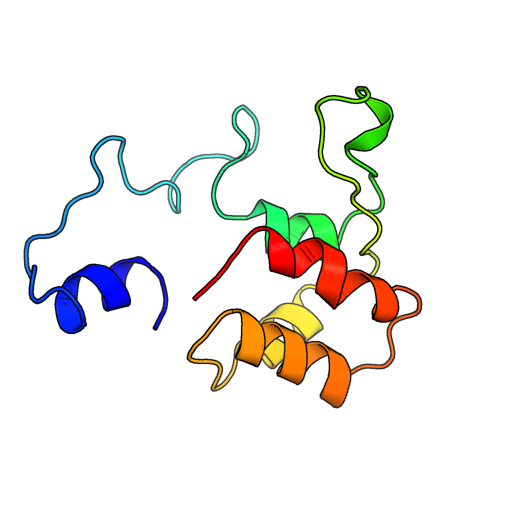OM 712 C C . ASN A 1 83 ? -8.886 -3.951 5.353 1.00 95.69 83 ASN A C 1
ATOM 714 O O . ASN A 1 83 ? -9.276 -3.599 6.462 1.00 95.69 83 ASN A O 1
ATOM 718 N N . LEU A 1 84 ? -8.302 -3.103 4.502 1.00 95.62 84 LEU A N 1
ATOM 719 C CA . LEU A 1 84 ? -8.173 -1.670 4.778 1.00 95.62 84 LEU A CA 1
ATOM 720 C C . LEU A 1 84 ? -9.550 -0.993 4.772 1.00 95.62 84 LEU A C 1
ATOM 722 O O . LEU A 1 84 ? -9.899 -0.370 5.772 1.00 95.62 84 LEU A O 1
ATOM 726 N N . LYS A 1 85 ? -10.358 -1.230 3.726 1.00 95.62 85 LYS A N 1
ATOM 727 C CA . LYS A 1 85 ? -11.726 -0.686 3.585 1.00 95.62 85 LYS A CA 1
ATOM 728 C C . LYS A 1 85 ? -12.674 -1.134 4.703 1.00 95.62 85 LYS A C 1
ATOM 730 O O . LYS A 1 85 ? -13.584 -0.410 5.076 1.00 95.62 85 LYS A O 1
ATOM 735 N N . SER A 1 86 ? -12.501 -2.348 5.227 1.00 96.38 86 SER A N 1
ATOM 736 C CA . SER A 1 86 ? -13.386 -2.884 6.275 1.00 96.38 86 SER A CA 1
ATOM 737 C C . SER A 1 86 ? -12.994 -2.483 7.698 1.00 96.38 86 SER A C 1
ATOM 739 O O . SER A 1 86 ? -13.853 -2.476 8.578 1.00 96.38 86 SER A O 1
ATOM 741 N N . LYS A 1 87 ? -11.714 -2.189 7.958 1.00 95.50 87 LYS A N 1
ATOM 742 C CA . LYS A 1 87 ? -11.207 -1.924 9.319 1.00 95.50 87 LYS A CA 1
ATOM 743 C C . LYS A 1 87 ? -11.055 -0.445 9.642 1.00 95.50 87 LYS A C 1
ATOM 745 O O . LYS A 1 87 ? -11.036 -0.095 10.822 1.00 95.50 87 LYS A O 1
ATOM 750 N N . TYR A 1 88 ? -10.892 0.400 8.633 1.00 96.31 88 TYR A N 1
ATOM 751 C CA . TYR A 1 88 ? -10.561 1.805 8.814 1.00 96.31 88 TYR A CA 1
ATOM 752 C C . TYR A 1 88 ? -11.446 2.665 7.931 1.00 96.31 88 TYR A C 1
ATOM 754 O O . TYR A 1 88 ? -11.709 2.299 6.798 1.00 96.31 88 TYR A O 1
ATOM 762 N N . ASN A 1 89 ? -11.860 3.810 8.468 1.00 95.25 89 ASN A N 1
ATOM 763 C CA . ASN A 1 89 ? -12.465 4.876 7.687 1.00 95.25 89 ASN A CA 1
ATOM 764 C C . ASN A 1 89 ? -11.351 5.871 7.347 1.00 95.25 89 ASN A C 1
ATOM 766 O O . ASN A 1 89 ? -10.852 6.557 8.245 1.00 95.25 89 ASN A O 1
ATOM 770 N N . ASN A 1 90 ? -10.915 5.895 6.090 1.00 95.06 90 ASN A N 1
ATOM 771 C CA . ASN A 1 90 ? -9.914 6.845 5.602 1.00 95.06 90 ASN A CA 1
ATOM 772 C C . ASN A 1 90 ? -10.567 7.753 4.542 1.00 95.06 90 ASN A C 1
ATOM 774 O O . ASN A 1 90 ? -11.207 7.231 3.630 1.00 95.06 90 ASN A O 1
ATOM 778 N N . PRO A 1 91 ? -10.385 9.089 4.592 1.00 95.56 91 PRO A N 1
ATOM 779 C CA . PRO A 1 91 ? -10.976 10.014 3.617 1.00 95.56 91 PRO A CA 1
ATOM 780 C C . PRO A 1 91 ? -10.678 9.699 2.142 1.00 95.56 91 PRO A C 1
ATOM 782 O O . PRO A 1 91 ? -11.420 10.122 1.261 1.00 95.56 91 PRO A O 1
ATOM 785 N N . THR A 1 92 ? -9.598 8.967 1.870 1.00 95.50 92 THR A N 1
ATOM 786 C CA . THR A 1 92 ? -9.147 8.588 0.526 1.00 95.50 92 THR A CA 1
ATOM 787 C C . THR A 1 92 ? -9.412 7.121 0.177 1.00 95.50 92 THR A C 1
ATOM 789 O O . THR A 1 92 ? -9.014 6.658 -0.891 1.00 95.50 92 THR A O 1
ATOM 792 N N . GLU A 1 93 ? -10.129 6.366 1.018 1.00 94.00 93 GLU A N 1
ATOM 793 C CA . GLU A 1 93 ? -10.377 4.930 0.806 1.00 94.00 93 GLU A CA 1
ATOM 794 C C . GLU A 1 93 ? -11.110 4.610 -0.504 1.00 94.00 93 GLU A C 1
ATOM 796 O O . GLU A 1 93 ? -10.946 3.527 -1.066 1.00 94.00 93 GLU A O 1
ATOM 801 N N . MET A 1 94 ? -11.896 5.560 -1.016 1.00 94.44 94 MET A N 1
ATOM 802 C CA . MET A 1 94 ? -12.589 5.448 -2.301 1.00 94.44 94 MET A CA 1
ATOM 803 C C . MET A 1 94 ? -11.625 5.306 -3.489 1.00 94.44 94 MET A C 1
ATOM 805 O O . MET A 1 94 ? -12.015 4.768 -4.523 1.00 94.44 94 MET A O 1
ATOM 809 N N . TYR A 1 95 ? -10.367 5.734 -3.336 1.00 93.75 95 TYR A N 1
ATOM 810 C CA . TYR A 1 95 ? -9.317 5.618 -4.350 1.00 93.75 95 TYR A CA 1
ATOM 811 C C . TYR A 1 95 ? -8.483 4.338 -4.208 1.00 93.75 95 TYR A C 1
ATOM 813 O O . TYR A 1 95 ? -7.662 4.047 -5.075 1.00 93.75 95 TYR A O 1
ATOM 821 N N . LEU A 1 96 ? -8.723 3.513 -3.179 1.00 92.31 96 LEU A N 1
ATOM 822 C CA . LEU A 1 96 ? -8.023 2.233 -3.035 1.00 92.31 96 LEU A CA 1
ATOM 823 C C . LEU A 1 96 ? -8.260 1.301 -4.226 1.00 92.31 96 LEU A C 1
ATOM 825 O O . LEU A 1 96 ? -7.368 0.545 -4.589 1.00 92.31 96 LEU A O 1
ATOM 829 N N . ASP A 1 97 ? -9.440 1.339 -4.849 1.00 90.50 97 ASP A N 1
ATOM 830 C CA . ASP A 1 97 ? -9.689 0.535 -6.049 1.00 90.50 97 ASP A CA 1
ATOM 831 C C . ASP A 1 97 ? -8.849 1.020 -7.244 1.00 90.50 97 ASP A C 1
ATOM 833 O O . ASP A 1 97 ? -8.331 0.191 -7.987 1.00 90.50 97 ASP A O 1
ATOM 837 N N . GLU A 1 98 ? -8.653 2.335 -7.400 1.00 86.00 98 GLU A N 1
ATOM 838 C CA . GLU A 1 98 ? -7.774 2.909 -8.431 1.00 86.00 98 GLU A CA 1
ATOM 839 C C . GLU A 1 98 ? -6.319 2.493 -8.213 1.00 86.00 98 GLU A C 1
ATOM 841 O O . GLU A 1 98 ? -5.688 1.981 -9.137 1.00 86.00 98 GLU A O 1
ATOM 846 N N . LEU A 1 99 ? -5.822 2.641 -6.982 1.00 84.69 99 LEU A N 1
ATOM 847 C CA . LEU A 1 99 ? -4.460 2.265 -6.619 1.00 84.69 99 LEU A CA 1
ATOM 848 C C . LEU A 1 99 ? -4.228 0.765 -6.873 1.00 84.69 99 LEU A C 1
ATOM 850 O O . LEU A 1 99 ? -3.318 0.384 -7.608 1.00 84.69 99 LEU A O 1
ATOM 854 N N . PHE A 1 100 ? -5.099 -0.101 -6.347 1.00 83.69 100 PHE A N 1
ATOM 855 C CA . PHE A 1 100 ? -4.925 -1.555 -6.429 1.00 83.69 100 PHE A CA 1
ATOM 856 C C . PHE A 1 100 ? -5.159 -2.153 -7.824 1.00 83.69 100 PHE A C 1
ATOM 858 O O . PHE A 1 100 ? -4.721 -3.277 -8.067 1.00 83.69 100 PHE A O 1
ATOM 865 N N . ASN A 1 101 ? -5.754 -1.420 -8.772 1.00 77.06 101 ASN A N 1
ATOM 866 C CA . ASN A 1 101 ? -5.826 -1.861 -10.171 1.00 77.06 101 ASN A CA 1
ATOM 867 C C . ASN A 1 101 ? -4.438 -2.037 -10.815 1.00 77.06 101 ASN A C 1
ATOM 869 O O . ASN A 1 101 ? -4.315 -2.797 -11.778 1.00 77.06 101 ASN A O 1
ATOM 873 N N . ASN A 1 102 ? -3.398 -1.401 -10.261 1.00 72.81 102 ASN A N 1
ATOM 874 C CA . ASN A 1 102 ? -2.009 -1.567 -10.697 1.00 72.81 102 ASN A CA 1
ATOM 875 C C . ASN A 1 102 ? -1.381 -2.902 -10.243 1.00 72.81 102 ASN A C 1
ATOM 877 O O . ASN A 1 102 ? -0.356 -3.315 -10.788 1.00 72.81 102 ASN A O 1
ATOM 881 N N . TRP A 1 103 ? -1.996 -3.614 -9.287 1.00 67.50 103 TRP A N 1
ATOM 882 C CA . TRP A 1 103 ? -1.498 -4.883 -8.744 1.00 67.50 103 TRP A CA 1
ATOM 883 C C . TRP A 1 103 ? -2.588 -5.957 -8.761 1.00 67.50 103 TRP A C 1
ATOM 885 O O . TRP A 1 103 ? -3.284 -6.195 -7.775 1.00 67.50 103 TRP A O 1
ATOM 895 N N . GLN A 1 104 ? -2.720 -6.646 -9.894 1.00 58.69 104 GLN A N 1
ATOM 896 C CA . GLN A 1 104 ? -3.662 -7.756 -10.034 1.00 58.69 104 GLN A CA 1
ATOM 897 C C . GLN A 1 104 ? -3.066 -9.072 -9.504 1.00 58.69 104 GLN A C 1
ATOM 899 O O . GLN A 1 104 ? -1.906 -9.409 -9.765 1.00 58.69 104 GLN A O 1
ATOM 904 N N . ASP A 1 105 ? -3.870 -9.812 -8.734 1.00 58.56 105 ASP A N 1
ATOM 905 C CA . ASP A 1 105 ? -3.574 -11.178 -8.281 1.00 58.56 105 ASP A CA 1
ATOM 906 C C . ASP A 1 105 ? -3.756 -12.235 -9.377 1.00 58.56 105 ASP A C 1
ATOM 908 O O . ASP A 1 105 ? -4.506 -12.037 -10.348 1.00 58.56 105 ASP A O 1
#

Foldseek 3Di:
DPPVVCCCPVVVCVPDADPVHDQVPDDPPPDDDDCCLVVLQADQDAQCVVHPVGAGRHHHNDDPVLQVQLCVPDPALVSSLVSSVVPDDDPRNVCSVSSCVVPHD

Organism: NCBI:txid2594428